Protein AF-A0AA38W1W7-F1 (afdb_monomer_lite)

Structure (mmCIF, N/CA/C/O backbone):
data_AF-A0AA38W1W7-F1
#
_entry.id   AF-A0AA38W1W7-F1
#
loop_
_atom_site.group_PDB
_atom_site.id
_atom_site.type_symbol
_atom_site.label_atom_id
_atom_site.label_alt_id
_atom_site.label_comp_id
_atom_site.label_asym_id
_atom_site.label_entity_id
_atom_site.label_seq_id
_atom_site.pdbx_PDB_ins_code
_atom_site.Cartn_x
_atom_site.Cartn_y
_atom_site.Cartn_z
_atom_site.occupancy
_atom_site.B_iso_or_equiv
_atom_site.auth_seq_id
_atom_site.auth_comp_id
_atom_site.auth_asym_id
_atom_site.auth_atom_id
_atom_site.pdbx_PDB_model_num
ATOM 1 N N . MET A 1 1 ? 5.641 -48.559 -1.112 1.00 43.91 1 MET A N 1
ATOM 2 C CA . MET A 1 1 ? 6.805 -47.733 -1.488 1.00 43.91 1 MET A CA 1
ATOM 3 C C . MET A 1 1 ? 6.569 -46.337 -0.955 1.00 43.91 1 MET A C 1
ATOM 5 O O . MET A 1 1 ? 5.544 -45.748 -1.258 1.00 43.91 1 MET A O 1
ATOM 9 N N . VAL A 1 2 ? 7.462 -45.898 -0.078 1.00 54.00 2 VAL A N 1
ATOM 10 C CA . VAL A 1 2 ? 7.504 -44.567 0.530 1.00 54.00 2 VAL A CA 1
ATOM 11 C C . VAL A 1 2 ? 7.909 -43.507 -0.499 1.00 54.00 2 VAL A C 1
ATOM 13 O O . VAL A 1 2 ? 8.806 -43.752 -1.306 1.00 54.00 2 VAL A O 1
ATOM 16 N N . ASN A 1 3 ? 7.300 -42.324 -0.429 1.00 47.59 3 ASN A N 1
ATOM 17 C CA . ASN A 1 3 ? 8.021 -41.070 -0.646 1.00 47.59 3 ASN A CA 1
ATOM 18 C C . ASN A 1 3 ? 7.345 -39.952 0.156 1.00 47.59 3 ASN A C 1
ATOM 20 O O . ASN A 1 3 ? 6.362 -39.349 -0.263 1.00 47.59 3 ASN A O 1
ATOM 24 N N . ASP A 1 4 ? 7.863 -39.784 1.367 1.00 62.31 4 ASP A N 1
ATOM 25 C CA . ASP A 1 4 ? 7.796 -38.568 2.164 1.00 62.31 4 ASP A CA 1
ATOM 26 C C . ASP A 1 4 ? 8.767 -37.553 1.529 1.00 62.31 4 ASP A C 1
ATOM 28 O O . ASP A 1 4 ? 9.877 -37.946 1.159 1.00 62.31 4 ASP A O 1
ATOM 32 N N . GLY A 1 5 ? 8.360 -36.290 1.362 1.00 57.12 5 GLY A N 1
ATOM 33 C CA . GLY A 1 5 ? 9.291 -35.212 1.008 1.00 57.12 5 GLY A CA 1
ATOM 34 C C . GLY A 1 5 ? 8.837 -34.254 -0.094 1.00 57.12 5 GLY A C 1
ATOM 35 O O . GLY A 1 5 ? 9.105 -34.464 -1.275 1.00 57.12 5 GLY A O 1
ATOM 36 N N . SER A 1 6 ? 8.257 -33.125 0.311 1.00 56.12 6 SER A N 1
ATOM 37 C CA . SER A 1 6 ? 8.624 -31.798 -0.213 1.00 56.12 6 SER A CA 1
ATOM 38 C C . SER A 1 6 ? 8.135 -30.727 0.760 1.00 56.12 6 SER A C 1
ATOM 40 O O . SER A 1 6 ? 7.229 -29.946 0.486 1.00 56.12 6 SER A O 1
ATOM 42 N N . ASP A 1 7 ? 8.760 -30.730 1.936 1.00 69.00 7 ASP A N 1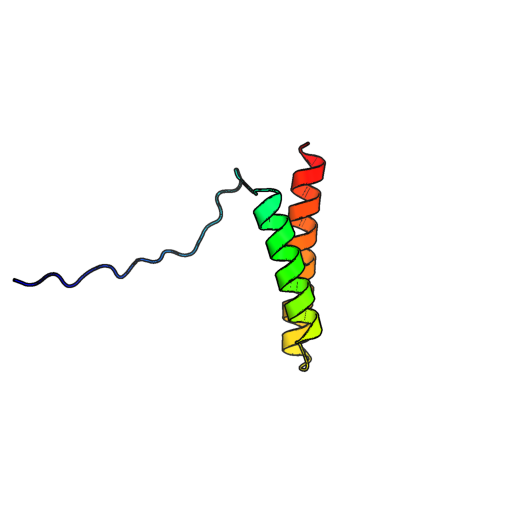
ATOM 43 C CA . ASP A 1 7 ? 8.979 -29.513 2.709 1.00 69.00 7 ASP A CA 1
ATOM 44 C C . ASP A 1 7 ? 9.887 -28.611 1.854 1.00 69.00 7 ASP A C 1
ATOM 46 O O . ASP A 1 7 ? 10.988 -29.022 1.478 1.00 69.00 7 ASP A O 1
ATOM 50 N N . GLY A 1 8 ? 9.414 -27.433 1.443 1.00 55.22 8 GLY A N 1
ATOM 51 C CA . GLY A 1 8 ? 10.211 -26.564 0.569 1.00 55.22 8 GLY A CA 1
ATOM 52 C C . GLY A 1 8 ? 9.437 -25.564 -0.281 1.00 55.22 8 GLY A C 1
ATOM 53 O O . GLY A 1 8 ? 9.794 -25.331 -1.431 1.00 55.22 8 GLY A O 1
ATOM 54 N N . GLY A 1 9 ? 8.397 -24.934 0.261 1.00 48.44 9 GLY A N 1
ATOM 55 C CA . GLY A 1 9 ? 7.872 -23.689 -0.300 1.00 48.44 9 GLY A CA 1
ATOM 56 C C . GLY A 1 9 ? 8.698 -22.509 0.200 1.00 48.44 9 GLY A C 1
ATOM 57 O O . GLY A 1 9 ? 8.241 -21.763 1.060 1.00 48.44 9 GLY A O 1
ATOM 58 N N . PHE A 1 10 ? 9.942 -22.406 -0.272 1.00 45.56 10 PHE A N 1
ATOM 59 C CA . PHE A 1 10 ? 10.886 -21.340 0.048 1.00 45.56 10 PHE A CA 1
ATOM 60 C C . PHE A 1 10 ? 10.217 -19.965 0.032 1.00 45.56 10 PHE A C 1
ATOM 62 O O . PHE A 1 10 ? 9.441 -19.645 -0.870 1.00 45.56 10 PHE A O 1
ATOM 69 N N . ALA A 1 11 ? 10.567 -19.147 1.028 1.00 46.44 11 ALA A N 1
ATOM 70 C CA . ALA A 1 11 ? 10.308 -17.720 1.039 1.00 46.44 11 ALA A CA 1
ATOM 71 C C . ALA A 1 11 ? 10.530 -17.152 -0.368 1.00 46.44 11 ALA A C 1
ATOM 73 O O . ALA A 1 11 ? 11.627 -17.244 -0.919 1.00 46.44 11 ALA A O 1
ATOM 74 N N . ARG A 1 12 ? 9.466 -16.600 -0.951 1.00 48.06 12 ARG A N 1
ATOM 75 C CA . ARG A 1 12 ? 9.493 -15.871 -2.215 1.00 48.06 12 ARG A CA 1
ATOM 76 C C . ARG A 1 12 ? 10.409 -14.658 -2.034 1.00 48.06 12 ARG A C 1
ATOM 78 O O . ARG A 1 12 ? 9.980 -13.583 -1.626 1.00 48.06 12 ARG A O 1
ATOM 85 N N . ILE A 1 13 ? 11.699 -14.858 -2.279 1.00 47.84 13 ILE A N 1
ATOM 86 C CA . ILE A 1 13 ? 12.647 -13.785 -2.540 1.00 47.84 13 ILE A CA 1
ATOM 87 C C . ILE A 1 13 ? 12.330 -13.368 -3.969 1.00 47.84 13 ILE A C 1
ATOM 89 O O . ILE A 1 13 ? 12.771 -14.008 -4.921 1.00 47.84 13 ILE A O 1
ATOM 93 N N . GLU A 1 14 ? 11.470 -12.361 -4.108 1.00 49.34 14 GLU A N 1
ATOM 94 C CA . GLU A 1 14 ? 11.162 -11.743 -5.395 1.00 49.34 14 GLU A CA 1
ATOM 95 C C . GLU A 1 14 ? 12.496 -11.305 -6.005 1.00 49.34 14 GLU A C 1
ATOM 97 O O . GLU A 1 14 ? 13.150 -10.386 -5.503 1.00 49.34 14 GLU A O 1
ATOM 102 N N . LYS A 1 15 ? 12.953 -12.020 -7.038 1.00 54.34 15 LYS A N 1
ATOM 103 C CA . LYS A 1 15 ? 14.099 -11.578 -7.825 1.00 54.34 15 LYS A CA 1
ATOM 104 C C . LYS A 1 15 ? 13.763 -10.183 -8.339 1.00 54.34 15 LYS A C 1
ATOM 106 O O . LYS A 1 15 ? 12.733 -9.979 -8.969 1.00 54.34 15 LYS A O 1
ATOM 111 N N . SER A 1 16 ? 14.650 -9.236 -8.075 1.00 51.97 16 SER A N 1
ATOM 112 C CA . SER A 1 16 ? 14.519 -7.803 -8.347 1.00 51.97 16 SER A CA 1
ATOM 113 C C . SER A 1 16 ? 14.438 -7.412 -9.837 1.00 51.97 16 SER A C 1
ATOM 115 O O . SER A 1 16 ? 14.699 -6.257 -10.153 1.00 51.97 16 SER A O 1
ATOM 117 N N . GLY A 1 17 ? 14.158 -8.348 -10.751 1.00 54.78 17 GLY A N 1
ATOM 118 C CA . GLY A 1 17 ? 14.248 -8.154 -12.205 1.00 54.78 17 GLY A CA 1
ATOM 119 C C . GLY A 1 17 ? 12.926 -8.204 -12.976 1.00 54.78 17 GLY A C 1
ATOM 120 O O . GLY A 1 17 ? 12.866 -7.625 -14.049 1.00 54.78 17 GLY A O 1
ATOM 121 N N . ASP A 1 18 ? 11.874 -8.821 -12.431 1.00 59.69 18 ASP A N 1
ATOM 122 C CA . ASP A 1 18 ? 10.576 -8.982 -13.108 1.00 59.69 18 ASP A CA 1
ATOM 123 C C . ASP A 1 18 ? 9.451 -8.536 -12.171 1.00 59.69 18 ASP A C 1
ATOM 125 O O . ASP A 1 18 ? 8.626 -9.333 -11.730 1.00 59.69 18 ASP A O 1
ATOM 129 N N . ILE A 1 19 ? 9.436 -7.257 -11.785 1.00 66.56 19 ILE A N 1
ATOM 130 C CA . ILE A 1 19 ? 8.216 -6.715 -11.181 1.00 66.56 19 ILE A CA 1
ATOM 131 C C . ILE A 1 19 ? 7.226 -6.540 -12.332 1.00 66.56 19 ILE A C 1
ATOM 133 O O . ILE A 1 19 ? 7.305 -5.558 -13.069 1.00 66.56 19 ILE A O 1
ATOM 137 N N . ASP A 1 20 ? 6.330 -7.511 -12.515 1.00 79.69 20 ASP A N 1
ATOM 138 C CA . ASP A 1 20 ? 5.319 -7.437 -13.565 1.00 79.69 20 ASP A CA 1
ATOM 139 C C . ASP A 1 20 ? 4.350 -6.277 -13.252 1.00 79.69 20 ASP A C 1
ATOM 141 O O . ASP A 1 20 ? 3.805 -6.223 -12.138 1.0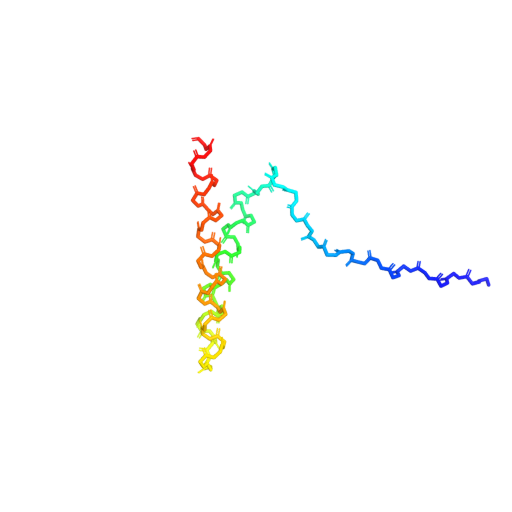0 79.69 20 ASP A O 1
ATOM 145 N N . PRO A 1 21 ? 4.111 -5.338 -14.192 1.00 81.31 21 PRO A N 1
ATOM 146 C CA . PRO A 1 21 ? 3.125 -4.268 -14.027 1.00 81.31 21 PRO A CA 1
ATOM 147 C C . PRO A 1 21 ? 1.768 -4.780 -13.550 1.00 81.31 21 PRO A C 1
ATOM 149 O O . PRO A 1 21 ? 1.126 -4.145 -12.711 1.00 81.31 21 PRO A O 1
ATOM 152 N N . GLN A 1 22 ? 1.340 -5.943 -14.043 1.00 84.81 22 GLN A N 1
ATOM 153 C CA . GLN A 1 22 ? 0.064 -6.541 -13.667 1.00 84.81 22 GLN A CA 1
ATOM 154 C C . GLN A 1 22 ? 0.083 -7.049 -12.225 1.00 84.81 22 GLN A C 1
ATOM 156 O O . GLN A 1 22 ? -0.872 -6.815 -11.484 1.00 84.81 22 GLN A O 1
ATOM 161 N N . GLU A 1 23 ? 1.169 -7.696 -11.794 1.00 84.38 23 GLU A N 1
ATOM 162 C CA . GLU A 1 23 ? 1.293 -8.213 -10.425 1.00 84.38 23 GLU A CA 1
ATOM 163 C C . GLU A 1 23 ? 1.397 -7.059 -9.411 1.00 84.38 23 GLU A C 1
ATOM 165 O O . GLU A 1 23 ? 0.797 -7.107 -8.332 1.00 84.38 23 GLU A O 1
ATOM 170 N N . ALA A 1 24 ? 2.074 -5.965 -9.773 1.00 86.50 24 ALA A N 1
ATOM 171 C CA . ALA A 1 24 ? 2.133 -4.757 -8.954 1.00 86.50 24 ALA A CA 1
ATOM 172 C C . ALA A 1 24 ? 0.768 -4.068 -8.824 1.00 86.50 24 ALA A C 1
ATOM 174 O O . ALA A 1 24 ? 0.375 -3.690 -7.716 1.00 86.50 24 ALA A O 1
ATOM 175 N N . GLN A 1 25 ? 0.021 -3.957 -9.926 1.00 89.00 25 GLN A N 1
ATOM 176 C CA . GLN A 1 25 ? -1.319 -3.374 -9.919 1.00 89.00 25 GLN A CA 1
ATOM 177 C C . GLN A 1 25 ? -2.304 -4.232 -9.112 1.00 89.00 25 GLN A C 1
ATOM 179 O O . GLN A 1 25 ? -3.073 -3.709 -8.306 1.00 89.00 25 GLN A O 1
ATOM 184 N N . GLN A 1 26 ? -2.236 -5.557 -9.253 1.00 90.19 26 GLN A N 1
ATOM 185 C CA . GLN A 1 26 ? -3.054 -6.484 -8.473 1.00 90.19 26 GLN A CA 1
ATOM 186 C C . GLN A 1 26 ? -2.713 -6.418 -6.977 1.00 90.19 26 GLN A C 1
ATOM 188 O O . GLN A 1 26 ? -3.604 -6.400 -6.126 1.00 90.19 26 GLN A O 1
ATOM 193 N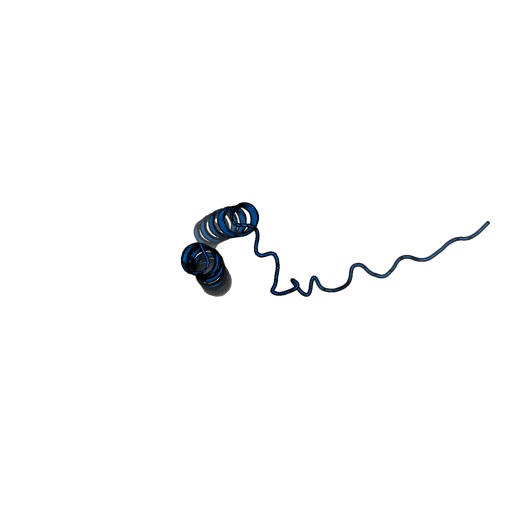 N . THR A 1 27 ? -1.425 -6.308 -6.640 1.00 90.25 27 THR A N 1
ATOM 194 C CA . THR A 1 27 ? -0.973 -6.132 -5.251 1.00 90.25 27 THR A CA 1
ATOM 195 C C . THR A 1 27 ? -1.512 -4.832 -4.644 1.00 90.25 27 THR A C 1
ATOM 197 O O . THR A 1 27 ? -1.865 -4.806 -3.463 1.00 90.25 27 THR A O 1
ATOM 200 N N . LEU A 1 28 ? -1.610 -3.759 -5.438 1.00 90.88 28 LEU A N 1
ATOM 201 C CA . LEU A 1 28 ? -2.197 -2.490 -5.007 1.00 90.88 28 LEU A CA 1
ATOM 202 C C . LEU A 1 28 ? -3.677 -2.652 -4.652 1.00 90.88 28 LEU A C 1
ATOM 204 O O . LEU A 1 28 ? -4.083 -2.255 -3.561 1.00 90.88 28 LEU A O 1
ATOM 208 N N . GLU A 1 29 ? -4.455 -3.293 -5.520 1.00 93.19 29 GLU A N 1
ATOM 209 C CA . GLU A 1 29 ? -5.888 -3.515 -5.304 1.00 93.19 29 GLU A CA 1
ATOM 210 C C . GLU A 1 29 ? -6.156 -4.370 -4.052 1.00 93.19 29 GLU A C 1
ATOM 212 O O . GLU A 1 29 ? -7.008 -4.037 -3.222 1.00 93.19 29 GLU A O 1
ATOM 217 N N . ILE A 1 30 ? -5.365 -5.430 -3.851 1.00 91.75 30 ILE A N 1
ATOM 218 C CA . ILE A 1 30 ? -5.448 -6.276 -2.653 1.00 91.75 30 ILE A CA 1
ATOM 219 C C . ILE A 1 30 ? -5.127 -5.463 -1.392 1.00 91.75 30 ILE A C 1
ATOM 221 O O . ILE A 1 30 ? -5.824 -5.595 -0.383 1.00 91.75 30 ILE A O 1
ATOM 225 N N . ALA A 1 31 ? -4.103 -4.606 -1.432 1.00 92.56 31 ALA A N 1
ATOM 226 C CA . ALA A 1 31 ? -3.732 -3.772 -0.293 1.00 92.56 31 ALA A CA 1
ATOM 227 C C . ALA A 1 31 ? -4.808 -2.721 0.042 1.00 92.56 31 ALA A C 1
ATOM 229 O O . ALA A 1 31 ? -5.076 -2.469 1.219 1.00 92.56 31 ALA A O 1
ATOM 230 N N . GLU A 1 32 ? -5.472 -2.144 -0.962 1.00 93.25 32 GLU A N 1
ATOM 231 C CA . GLU A 1 32 ? -6.604 -1.229 -0.765 1.00 93.25 32 GLU A CA 1
ATOM 232 C C . GLU A 1 32 ? -7.819 -1.941 -0.161 1.00 93.25 32 GLU A C 1
ATOM 234 O O . GLU A 1 32 ? -8.442 -1.434 0.779 1.00 93.25 32 GLU A O 1
ATOM 239 N N . ALA A 1 33 ? -8.130 -3.146 -0.641 1.00 94.31 33 ALA A N 1
ATOM 240 C CA . ALA A 1 33 ? -9.189 -3.974 -0.077 1.00 94.31 33 ALA A CA 1
ATOM 241 C C . ALA A 1 33 ? -8.879 -4.397 1.370 1.00 94.31 33 ALA A C 1
ATOM 243 O O . ALA A 1 33 ? -9.768 -4.373 2.225 1.00 94.31 33 ALA A O 1
ATOM 244 N N . ALA A 1 34 ? -7.621 -4.737 1.665 1.00 91.06 34 ALA A N 1
ATOM 245 C CA . ALA A 1 34 ? -7.163 -5.065 3.012 1.00 91.06 34 ALA A CA 1
ATOM 246 C C . ALA A 1 34 ? -7.270 -3.860 3.955 1.00 91.06 34 ALA A C 1
ATOM 248 O O . ALA A 1 34 ? -7.718 -4.015 5.088 1.00 91.06 34 ALA A O 1
ATOM 249 N N . LEU A 1 35 ? -6.940 -2.653 3.482 1.00 92.12 35 LEU A N 1
ATOM 250 C CA . LEU A 1 35 ? -7.104 -1.424 4.258 1.00 92.12 35 LEU A CA 1
ATOM 251 C C . LEU A 1 35 ? -8.580 -1.131 4.551 1.00 92.12 35 LEU A C 1
ATOM 253 O O . LEU A 1 35 ? -8.911 -0.748 5.668 1.00 92.12 35 LEU A O 1
ATOM 257 N N . ARG A 1 36 ? -9.471 -1.352 3.577 1.00 92.06 36 ARG A N 1
ATOM 258 C CA . ARG A 1 36 ? -10.924 -1.191 3.753 1.00 92.06 36 ARG A CA 1
ATOM 259 C C . ARG A 1 36 ? -11.532 -2.187 4.737 1.00 92.06 36 ARG A C 1
ATOM 261 O O . ARG A 1 36 ? -12.495 -1.845 5.412 1.00 92.06 36 ARG A O 1
ATOM 268 N N . LYS A 1 37 ? -10.993 -3.406 4.804 1.00 92.81 37 LYS A N 1
ATOM 269 C CA . LYS A 1 37 ? -11.419 -4.447 5.753 1.00 92.81 37 LYS A CA 1
ATOM 270 C C . LYS A 1 37 ? -10.719 -4.357 7.112 1.00 92.81 37 LYS A C 1
ATOM 272 O O . LYS A 1 37 ? -11.066 -5.108 8.017 1.00 92.81 37 LYS A O 1
ATOM 277 N N . ALA A 1 38 ? -9.715 -3.495 7.261 1.00 93.38 38 ALA A N 1
ATOM 278 C CA . ALA A 1 38 ? -8.965 -3.371 8.500 1.00 93.38 38 ALA A CA 1
ATOM 279 C C . ALA A 1 38 ? -9.747 -2.550 9.535 1.00 93.38 38 ALA A C 1
ATOM 281 O O . ALA A 1 38 ? -9.852 -1.331 9.424 1.00 93.38 38 ALA A O 1
ATOM 282 N N . GLU A 1 39 ? -10.238 -3.220 10.574 1.00 91.31 39 GLU A N 1
ATOM 283 C CA . GLU A 1 39 ? -11.009 -2.595 11.658 1.00 91.31 39 GLU A CA 1
ATOM 284 C C . GLU A 1 39 ? -10.135 -2.266 12.883 1.00 91.31 39 GLU A C 1
ATOM 286 O O . GLU A 1 39 ? -10.422 -1.340 13.643 1.00 91.31 39 GLU A O 1
ATOM 291 N N . GLY A 1 40 ? -9.032 -2.997 13.082 1.00 93.44 40 GLY A N 1
ATOM 292 C CA . GLY A 1 40 ? -8.114 -2.799 14.203 1.00 93.44 40 GLY A CA 1
ATOM 293 C C . GLY A 1 40 ? -6.917 -1.902 13.878 1.00 93.44 40 GLY A C 1
ATOM 294 O O . GLY A 1 40 ? -6.334 -1.994 12.802 1.00 93.44 40 GLY A O 1
ATOM 295 N N . LYS A 1 41 ? -6.434 -1.124 14.862 1.00 92.81 41 LYS A N 1
ATOM 296 C CA . LYS A 1 41 ? -5.246 -0.247 14.720 1.00 92.81 41 LYS A CA 1
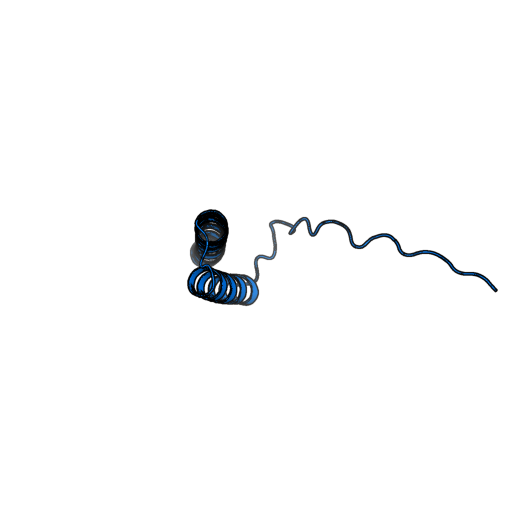ATOM 297 C C . LYS A 1 41 ? -4.027 -0.951 14.109 1.00 92.81 41 LYS A C 1
ATOM 299 O O . LYS A 1 41 ? -3.370 -0.383 13.244 1.00 92.81 41 LYS A O 1
ATOM 304 N N . ARG A 1 42 ? -3.717 -2.176 14.551 1.00 91.62 42 ARG A N 1
ATOM 305 C CA . ARG A 1 42 ? -2.598 -2.962 13.996 1.00 91.62 42 ARG A CA 1
ATOM 306 C C . ARG A 1 42 ? -2.834 -3.341 12.534 1.00 91.62 42 ARG A C 1
ATOM 308 O O . ARG A 1 42 ? -1.952 -3.113 11.716 1.00 91.62 42 ARG A O 1
ATOM 315 N N . GLN A 1 43 ? -4.029 -3.829 12.204 1.00 91.00 43 GLN A N 1
ATOM 316 C CA . GLN A 1 43 ? -4.397 -4.194 10.832 1.00 91.00 43 GLN A CA 1
ATOM 317 C C . GLN A 1 43 ? -4.356 -2.977 9.906 1.00 91.00 43 GLN A C 1
ATOM 319 O O . GLN A 1 43 ? -3.846 -3.070 8.798 1.00 91.00 43 GLN A O 1
ATOM 324 N N . THR A 1 44 ? -4.819 -1.814 10.371 1.00 92.88 44 THR A N 1
ATOM 325 C CA . THR A 1 44 ? -4.755 -0.570 9.598 1.00 92.88 44 THR A CA 1
ATOM 326 C C . THR A 1 44 ? -3.309 -0.149 9.338 1.00 92.88 44 THR A C 1
ATOM 328 O O . THR A 1 44 ? -3.007 0.327 8.246 1.00 92.88 44 THR A O 1
ATOM 331 N N . ILE A 1 45 ? -2.400 -0.322 10.304 1.00 94.31 45 ILE A N 1
ATOM 332 C CA . ILE A 1 45 ? -0.972 -0.006 10.134 1.00 94.31 45 ILE A CA 1
ATOM 333 C C . ILE A 1 45 ? -0.323 -0.956 9.123 1.00 94.31 45 ILE A C 1
ATOM 335 O O . ILE A 1 45 ? 0.364 -0.496 8.211 1.00 94.31 45 ILE A O 1
ATOM 339 N N . GLU A 1 46 ? -0.563 -2.260 9.244 1.00 91.38 46 GLU A N 1
ATOM 340 C CA . GLU A 1 46 ? -0.023 -3.260 8.318 1.00 91.38 46 GLU A CA 1
ATOM 341 C C . GLU A 1 46 ? -0.577 -3.086 6.902 1.00 91.38 46 GLU A C 1
ATOM 343 O O . GLU A 1 46 ? 0.189 -3.084 5.938 1.00 91.38 46 GLU A O 1
ATOM 348 N N . ALA A 1 47 ? -1.881 -2.836 6.768 1.00 92.62 47 ALA A N 1
ATOM 349 C CA . ALA A 1 47 ? -2.511 -2.566 5.482 1.00 92.62 47 ALA A CA 1
ATOM 350 C C . ALA A 1 47 ? -2.004 -1.257 4.855 1.00 92.62 47 ALA A C 1
ATOM 352 O O . ALA A 1 47 ? -1.731 -1.218 3.659 1.00 92.62 47 ALA A O 1
ATOM 353 N N . ASN A 1 48 ? -1.786 -0.199 5.647 1.00 94.12 48 ASN A N 1
ATOM 354 C CA . ASN A 1 48 ? -1.163 1.034 5.152 1.00 94.12 48 ASN A CA 1
ATOM 355 C C . ASN A 1 48 ? 0.279 0.809 4.683 1.00 94.12 48 ASN A C 1
ATOM 357 O O . ASN A 1 48 ? 0.702 1.390 3.683 1.00 94.12 48 ASN A O 1
ATOM 361 N N . LEU A 1 49 ? 1.047 -0.018 5.394 1.00 94.50 49 LEU A N 1
ATOM 362 C CA . LEU A 1 49 ? 2.404 -0.368 4.987 1.00 94.50 49 LEU A CA 1
ATOM 363 C C . LEU A 1 49 ? 2.396 -1.169 3.678 1.00 94.50 49 LEU A C 1
ATOM 365 O O . LEU A 1 49 ? 3.172 -0.859 2.773 1.00 94.50 49 LEU A O 1
ATOM 369 N N . ALA A 1 50 ? 1.506 -2.157 3.559 1.00 91.88 50 ALA A N 1
ATOM 370 C CA . ALA A 1 50 ? 1.315 -2.937 2.340 1.00 91.88 50 ALA A CA 1
ATOM 371 C C . ALA A 1 50 ? 0.905 -2.043 1.159 1.00 91.88 50 ALA A C 1
ATOM 373 O O . ALA A 1 50 ? 1.496 -2.141 0.085 1.00 91.88 50 ALA A O 1
ATOM 374 N N . LEU A 1 51 ? -0.016 -1.101 1.385 1.00 93.44 51 LEU A N 1
ATOM 375 C CA . LEU A 1 51 ? -0.465 -0.144 0.375 1.00 93.44 51 LEU A CA 1
ATOM 376 C C . LEU A 1 51 ? 0.682 0.736 -0.129 1.00 93.44 51 LEU A C 1
ATOM 378 O O . LEU A 1 51 ? 0.849 0.918 -1.333 1.00 93.44 51 LEU A O 1
ATOM 382 N N . ARG A 1 52 ? 1.511 1.258 0.782 1.00 93.31 52 ARG A N 1
ATOM 383 C CA . ARG A 1 52 ? 2.686 2.064 0.416 1.00 93.31 52 ARG A CA 1
ATOM 384 C C . ARG A 1 52 ? 3.680 1.263 -0.419 1.00 93.31 52 ARG A C 1
ATOM 386 O O . ARG A 1 52 ? 4.152 1.766 -1.431 1.00 93.31 52 ARG A O 1
ATOM 393 N N . ARG A 1 53 ? 3.955 0.013 -0.036 1.00 89.69 53 ARG A N 1
ATOM 394 C CA . ARG A 1 53 ? 4.848 -0.879 -0.796 1.00 89.69 53 ARG A CA 1
ATOM 395 C C . ARG A 1 53 ? 4.308 -1.170 -2.193 1.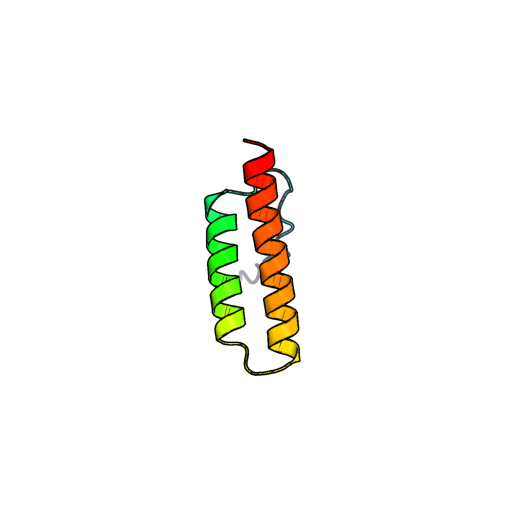00 89.69 53 ARG A C 1
ATOM 397 O O . ARG A 1 53 ? 5.075 -1.135 -3.150 1.00 89.69 53 ARG A O 1
ATOM 404 N N . ALA A 1 54 ? 3.007 -1.426 -2.311 1.00 91.44 54 ALA A N 1
ATOM 405 C CA . ALA A 1 54 ? 2.365 -1.678 -3.594 1.00 91.44 54 ALA A CA 1
ATOM 406 C C . ALA A 1 54 ? 2.447 -0.457 -4.524 1.00 91.44 54 ALA A C 1
ATOM 408 O O . ALA A 1 54 ? 2.807 -0.600 -5.688 1.00 91.44 54 ALA A O 1
ATOM 409 N N . ARG A 1 55 ? 2.224 0.754 -3.994 1.00 90.12 55 ARG A N 1
ATOM 410 C CA . ARG A 1 55 ? 2.398 2.002 -4.757 1.00 90.12 55 ARG A CA 1
ATOM 411 C C . ARG A 1 55 ? 3.822 2.179 -5.259 1.00 90.12 55 ARG A C 1
ATOM 413 O O . ARG A 1 55 ? 4.007 2.419 -6.442 1.00 90.12 55 ARG A O 1
ATOM 420 N N . THR A 1 56 ? 4.818 1.984 -4.397 1.00 90.38 56 THR A N 1
ATOM 421 C CA . THR A 1 56 ? 6.225 2.091 -4.805 1.00 90.38 56 THR A CA 1
ATOM 422 C C . THR A 1 56 ? 6.590 1.072 -5.885 1.00 90.38 56 THR A C 1
ATOM 424 O O . THR A 1 56 ? 7.381 1.391 -6.764 1.00 90.38 56 THR A O 1
ATOM 427 N N . ARG A 1 57 ? 6.002 -0.133 -5.870 1.00 84.62 57 ARG A N 1
ATOM 428 C CA . ARG A 1 57 ? 6.191 -1.113 -6.955 1.00 84.62 57 ARG A CA 1
ATOM 429 C C . ARG A 1 57 ? 5.620 -0.610 -8.284 1.00 84.62 57 ARG A C 1
ATOM 431 O O . ARG A 1 57 ? 6.324 -0.668 -9.284 1.00 84.62 57 ARG A O 1
ATOM 438 N N . VAL A 1 58 ? 4.396 -0.079 -8.288 1.00 86.31 58 VAL A N 1
ATOM 439 C CA . VAL A 1 58 ? 3.771 0.499 -9.495 1.00 86.31 58 VAL A CA 1
ATOM 440 C C . VAL A 1 58 ? 4.565 1.706 -10.009 1.00 86.31 58 VAL A C 1
ATOM 442 O O . VAL A 1 58 ? 4.833 1.812 -11.202 1.00 86.31 58 VAL A O 1
ATOM 445 N N . GLU A 1 59 ? 4.997 2.596 -9.115 1.00 87.00 59 GLU A N 1
ATOM 446 C CA . GLU A 1 59 ? 5.832 3.751 -9.465 1.00 87.00 59 GLU A CA 1
ATOM 447 C C . GLU A 1 59 ? 7.193 3.332 -10.031 1.00 87.00 59 GLU A C 1
ATOM 449 O O . GLU A 1 59 ? 7.639 3.918 -11.013 1.00 87.00 59 GLU A O 1
ATOM 454 N N . ALA A 1 60 ? 7.833 2.304 -9.465 1.00 85.88 60 ALA A N 1
ATOM 455 C CA . ALA A 1 60 ? 9.099 1.782 -9.974 1.00 85.88 60 ALA A CA 1
ATOM 456 C C . ALA A 1 60 ? 8.956 1.232 -11.400 1.00 85.88 60 ALA A C 1
ATOM 458 O O . ALA A 1 60 ? 9.815 1.494 -12.232 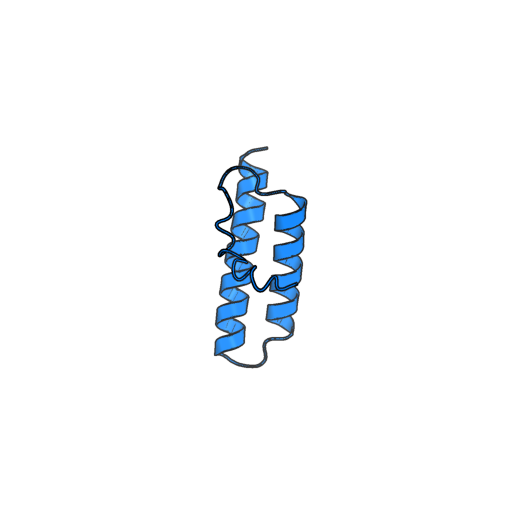1.00 85.88 60 ALA A O 1
ATOM 459 N N . ILE A 1 61 ? 7.858 0.535 -11.705 1.00 83.12 61 ILE A N 1
ATOM 460 C CA . ILE A 1 61 ? 7.577 0.044 -13.063 1.00 83.12 61 ILE A CA 1
ATOM 461 C C . ILE A 1 61 ? 7.361 1.205 -14.037 1.00 83.12 61 ILE A C 1
ATOM 463 O O . ILE A 1 61 ? 7.940 1.213 -15.122 1.00 83.12 61 ILE A O 1
ATOM 467 N N . ASN A 1 62 ? 6.589 2.218 -13.631 1.00 79.75 62 ASN A N 1
ATOM 468 C CA . ASN A 1 62 ? 6.361 3.414 -14.445 1.00 79.75 62 ASN A CA 1
ATOM 469 C C . ASN A 1 62 ? 7.640 4.234 -14.670 1.00 79.75 62 ASN A C 1
ATOM 471 O O . ASN A 1 62 ? 7.764 4.883 -15.699 1.00 79.75 62 ASN A O 1
ATOM 475 N N . ALA A 1 63 ? 8.580 4.226 -13.721 1.00 80.00 63 ALA A N 1
ATOM 476 C CA . ALA A 1 63 ? 9.846 4.953 -13.826 1.00 80.00 63 ALA A CA 1
ATOM 477 C C . ALA A 1 63 ? 10.888 4.257 -14.720 1.00 80.00 63 ALA A C 1
ATOM 479 O O . ALA A 1 63 ? 11.871 4.889 -15.102 1.00 80.00 63 ALA A O 1
ATOM 480 N N . ILE A 1 64 ? 10.703 2.964 -15.008 1.00 71.56 64 ILE A N 1
ATOM 481 C CA . ILE A 1 64 ? 11.589 2.161 -15.867 1.00 71.56 64 ILE A CA 1
ATOM 482 C C . ILE A 1 64 ? 11.050 2.085 -17.315 1.00 71.56 64 ILE A C 1
ATOM 484 O O . ILE A 1 64 ? 11.811 1.725 -18.213 1.00 71.56 64 ILE A O 1
ATOM 488 N N . SER A 1 65 ? 9.772 2.428 -17.548 1.00 56.12 65 SER A N 1
ATOM 489 C CA . SER A 1 65 ? 9.153 2.498 -18.890 1.00 56.12 65 SER A CA 1
ATOM 490 C C . SER A 1 65 ? 9.596 3.700 -19.718 1.00 56.12 65 SER A C 1
ATOM 492 O O . SER A 1 65 ? 9.817 4.785 -19.136 1.00 56.12 65 SER A O 1
#

InterPro domains:
  IPR020547 ATP synthase epsilon subunit, C-terminal domain [PF00401] (18-61)

Organism: NCBI:txid347529

Radius of gyration: 16.35 Å; chains: 1; bounding box: 26×53×34 Å

Secondary structure (DSSP, 8-state):
---------------TT---HHHHHHHHHHHHHHHHH--SHHHHHHHHHHHHHHHHHHHHHHHH-

Sequence (65 aa):
MVNDGSDGGFARIEKSGDIDPQEAQQTLEIAEAALRKAEGKRQTIEANLALRRARTRVEAINAIS

pLDDT: mean 78.41, std 17.37, range [43.91, 94.5]

Foldseek 3Di:
DDDDDDPDPDDCPPDPPPLDLVVLVVQLVVLVVQCVVDPDPVSVVVSVVSNVVSVVSNVVVVVVD